Protein AF-R7VMC0-F1 (afdb_monomer)

InterPro domains:
  IPR046460 Protein UNC80, C-terminal [PF20262] (2-158)

Organism: Capitella teleta (NCBI:txid283909)

Nearest PDB structures (foldseek):
  7sx3-assembly1_E  TM=8.496E-01  e=3.488E-10  Homo sapiens
  7w7g-assembly1_B  TM=8.561E-01  e=4.909E-10  Mus musculus
  7sx4-assembly1_E  TM=8.494E-01  e=5.684E-10  Homo sapiens
  7wji-assembly1_A  TM=7.176E-01  e=1.804E-07  Homo sapiens
  3woy-assembly1_A  TM=3.762E-01  e=6.104E-01  Homo sapiens

Radius of gyration: 19.04 Å; Cα contacts (8 Å, |Δi|>4): 129; chains: 1; bounding box: 71×34×46 Å

Foldseek 3Di:
DDDPPPPPPPPDDDVVLLVCLLVLLVLLPFQDADPVRDTSNNVSLVSLQVCQQPPLCSSCVVLLVCCPPPVCVVVSLVSLVSNLVSPPAGDQSNLVVLLVSLVVLLLVCLVPPDDCSLVSNLSSLLSNVSSQVNHPPDDPVNVVVVCVVSVCVVSVVSNVVSVPPCPDPPPDD

Mean predicted aligned error: 9.57 Å

Solvent-accessible surface area (backbone atoms only — not comparable to full-atom values): 10214 Å² total; per-residue (Å²): 135,85,81,78,79,78,78,74,78,75,89,71,82,59,65,68,55,45,74,37,37,66,62,43,58,63,33,53,77,36,74,60,56,52,98,85,69,52,32,48,16,60,53,31,49,52,54,49,50,52,37,35,66,76,42,31,70,61,49,42,34,71,49,78,72,37,52,82,40,75,94,43,21,63,61,45,51,50,51,49,48,54,50,54,69,72,41,91,66,57,49,55,68,33,21,47,52,53,45,55,50,43,54,50,54,40,52,48,38,68,77,51,78,50,86,73,34,68,58,53,38,48,57,42,50,61,50,43,60,71,36,46,83,38,28,86,94,57,5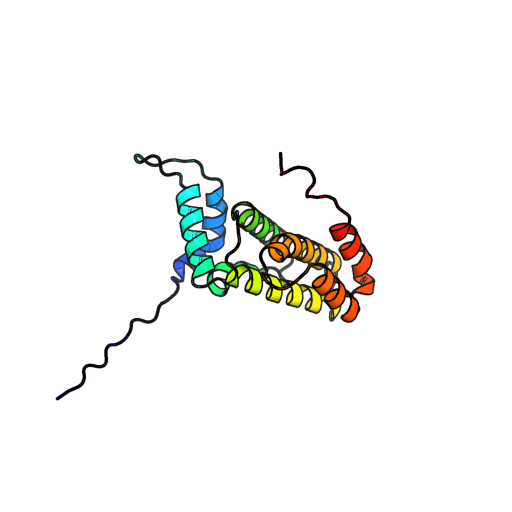2,72,67,56,52,56,49,52,48,59,74,70,65,36,70,90,48,39,63,55,57,49,48,66,72,64,55,74,90,76,82,84,81,89,128

Structure (mmCIF, N/CA/C/O backbone):
data_AF-R7VMC0-F1
#
_entry.id   AF-R7VMC0-F1
#
loop_
_atom_site.group_PDB
_atom_site.id
_atom_site.type_symbol
_atom_site.label_atom_id
_atom_site.label_alt_id
_atom_site.label_comp_id
_atom_site.label_asym_id
_atom_site.label_entity_id
_atom_site.label_seq_id
_atom_site.pdbx_PDB_ins_code
_atom_site.Cartn_x
_atom_site.Cartn_y
_atom_site.Cartn_z
_atom_site.occupancy
_atom_site.B_iso_or_equiv
_atom_site.auth_seq_id
_atom_site.auth_comp_id
_atom_site.auth_asym_id
_atom_site.auth_atom_id
_atom_site.pdbx_PDB_model_num
ATOM 1 N N . MET A 1 1 ? -48.652 -12.087 -14.249 1.00 36.88 1 MET A N 1
ATOM 2 C CA . MET A 1 1 ? -47.727 -12.114 -13.096 1.00 36.88 1 MET A CA 1
ATOM 3 C C . MET A 1 1 ? -46.522 -11.275 -13.486 1.00 36.88 1 MET A C 1
ATOM 5 O O . MET A 1 1 ? -45.810 -11.674 -14.394 1.00 36.88 1 MET A O 1
ATOM 9 N N . HIS A 1 2 ? -46.380 -10.073 -12.925 1.00 42.41 2 HIS A N 1
ATOM 10 C CA . HIS A 1 2 ? -45.264 -9.177 -13.241 1.00 42.41 2 HIS A CA 1
ATOM 11 C C . HIS A 1 2 ? -44.113 -9.484 -12.283 1.00 42.41 2 HIS A C 1
ATOM 13 O O . HIS A 1 2 ? -44.225 -9.248 -11.082 1.00 42.41 2 HIS A O 1
ATOM 19 N N . SER A 1 3 ? -43.039 -10.068 -12.811 1.00 45.66 3 SER A N 1
ATOM 20 C CA . SER A 1 3 ? -41.808 -10.323 -12.070 1.00 45.66 3 SER A CA 1
ATOM 21 C C . SER A 1 3 ? -41.168 -8.987 -11.697 1.00 45.66 3 SER A C 1
ATOM 23 O O . SER A 1 3 ? -40.679 -8.264 -12.562 1.00 45.66 3 SER A O 1
ATOM 25 N N . HIS A 1 4 ? -41.189 -8.647 -10.410 1.00 49.72 4 HIS A N 1
ATOM 26 C CA . HIS A 1 4 ? -40.391 -7.552 -9.876 1.00 49.72 4 HIS A CA 1
ATOM 27 C C . HIS A 1 4 ? -38.912 -7.904 -10.069 1.00 49.72 4 HIS A C 1
ATOM 29 O O . HIS A 1 4 ? -38.389 -8.799 -9.409 1.00 49.72 4 HIS A O 1
ATOM 35 N N . HIS A 1 5 ? -38.240 -7.214 -10.992 1.00 52.16 5 HIS A N 1
ATOM 36 C CA . HIS A 1 5 ? -36.784 -7.196 -11.044 1.00 52.16 5 HIS A CA 1
ATOM 37 C C . HIS A 1 5 ? -36.288 -6.602 -9.720 1.00 52.16 5 HIS A C 1
ATOM 39 O O . HIS A 1 5 ? -36.378 -5.394 -9.505 1.00 52.16 5 HIS A O 1
ATOM 45 N N . MET A 1 6 ? -35.794 -7.450 -8.815 1.00 45.00 6 MET A N 1
ATOM 46 C CA . MET A 1 6 ? -34.992 -6.993 -7.685 1.00 45.00 6 MET A CA 1
ATOM 47 C C . MET A 1 6 ? -33.747 -6.313 -8.259 1.00 45.00 6 MET A C 1
ATOM 49 O O . MET A 1 6 ? -32.841 -6.981 -8.755 1.00 45.00 6 MET A O 1
ATOM 53 N N . GLN A 1 7 ? -33.716 -4.980 -8.237 1.00 52.56 7 GLN A N 1
ATOM 54 C CA . GLN A 1 7 ? -32.476 -4.236 -8.414 1.00 52.56 7 GLN A CA 1
ATOM 55 C C . GLN A 1 7 ? -31.598 -4.546 -7.204 1.00 52.56 7 GLN A C 1
ATOM 57 O O . GLN A 1 7 ? -31.818 -4.037 -6.108 1.00 52.56 7 GLN A O 1
ATOM 62 N N . VAL A 1 8 ? -30.628 -5.434 -7.398 1.00 55.31 8 VAL A N 1
ATOM 63 C CA . VAL A 1 8 ? -29.528 -5.606 -6.454 1.00 55.31 8 VAL A CA 1
ATOM 64 C C . VAL A 1 8 ? -28.756 -4.289 -6.468 1.00 55.31 8 VAL A C 1
ATOM 66 O O . VAL A 1 8 ? -28.230 -3.897 -7.510 1.00 55.31 8 VAL A O 1
ATOM 69 N N . ALA A 1 9 ? -28.756 -3.568 -5.347 1.00 58.25 9 ALA A N 1
ATOM 70 C CA . ALA A 1 9 ? -27.976 -2.346 -5.202 1.00 58.25 9 ALA A CA 1
ATOM 71 C C . ALA A 1 9 ? -26.501 -2.672 -5.486 1.00 58.25 9 ALA A C 1
ATOM 73 O O . ALA A 1 9 ? -25.921 -3.540 -4.830 1.00 58.25 9 ALA A O 1
ATOM 74 N N . GLN A 1 10 ? -25.909 -2.023 -6.493 1.00 59.56 10 GLN A N 1
ATOM 75 C CA . GLN A 1 10 ? -24.481 -2.173 -6.759 1.00 59.56 10 GLN A CA 1
ATOM 76 C C . GLN A 1 10 ? -23.708 -1.687 -5.531 1.00 59.56 10 GLN A C 1
ATOM 78 O O . GLN A 1 10 ? -23.971 -0.592 -5.034 1.00 59.56 10 GLN A O 1
ATOM 83 N N . HIS A 1 11 ? -22.774 -2.502 -5.034 1.00 62.41 11 HIS A N 1
ATOM 84 C CA . HIS A 1 11 ? -21.814 -2.053 -4.031 1.00 62.41 11 HIS A CA 1
ATOM 85 C C . HIS A 1 11 ? -20.986 -0.930 -4.657 1.00 62.41 11 HIS A C 1
ATOM 87 O O . HIS A 1 11 ? -20.219 -1.157 -5.590 1.00 62.41 11 HIS A O 1
ATOM 93 N N . PHE A 1 12 ? -21.215 0.299 -4.203 1.00 69.44 12 PHE A N 1
ATOM 94 C CA . PHE A 1 12 ? -20.463 1.464 -4.639 1.00 69.44 12 PHE A CA 1
ATOM 95 C C . PHE A 1 12 ? -19.456 1.806 -3.553 1.00 69.44 12 PHE A C 1
ATOM 97 O O . PHE A 1 12 ? -19.844 2.108 -2.424 1.00 69.44 12 PHE A O 1
ATOM 104 N N . PHE A 1 13 ? -18.170 1.781 -3.896 1.00 77.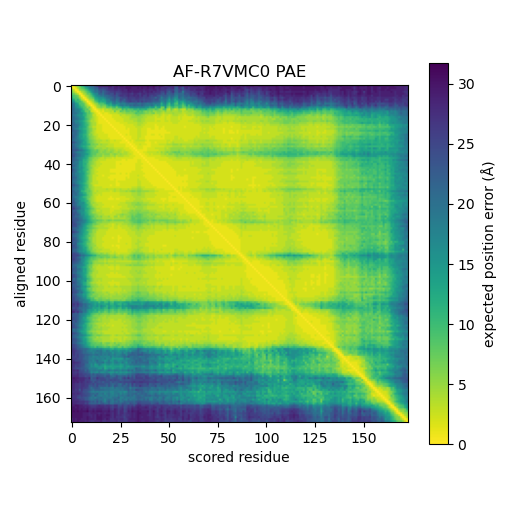94 13 PHE A N 1
ATOM 105 C CA . PHE A 1 13 ? -17.144 2.246 -2.977 1.00 77.94 13 PHE A CA 1
ATOM 106 C C . PHE A 1 13 ? -17.301 3.760 -2.759 1.00 77.94 13 PHE A C 1
ATOM 108 O O . PHE A 1 13 ? -17.297 4.516 -3.739 1.00 77.94 13 PHE A O 1
ATOM 115 N N . PRO A 1 14 ? -17.433 4.246 -1.514 1.00 84.81 14 PRO A N 1
ATOM 116 C CA . PRO A 1 14 ? -17.673 5.661 -1.268 1.00 84.81 14 PRO A CA 1
ATOM 117 C C . PRO A 1 14 ? -16.501 6.525 -1.752 1.00 84.81 14 PRO A C 1
ATOM 119 O O . PRO A 1 14 ? -15.379 6.430 -1.255 1.00 84.81 14 PRO A O 1
ATOM 122 N N . SER A 1 15 ? -16.761 7.434 -2.695 1.00 85.69 15 SER A N 1
ATOM 123 C CA . SER A 1 15 ? -15.738 8.344 -3.235 1.00 85.69 15 SER A CA 1
ATOM 124 C C . SER A 1 15 ? -15.127 9.259 -2.167 1.00 85.69 15 SER A C 1
ATOM 126 O O . SER A 1 15 ? -13.960 9.638 -2.274 1.00 85.69 15 SER A O 1
ATOM 128 N N . SER A 1 16 ? -15.884 9.569 -1.111 1.00 88.31 16 SER A N 1
ATOM 129 C CA . SER A 1 16 ? -15.402 10.291 0.068 1.00 88.31 16 SER A CA 1
ATOM 130 C C . SER A 1 16 ? -14.282 9.542 0.790 1.00 88.31 16 SER A C 1
ATOM 132 O O . SER A 1 16 ? -13.310 10.168 1.202 1.00 88.31 16 SER A O 1
ATOM 134 N N . ILE A 1 17 ? -14.368 8.212 0.885 1.00 89.19 17 ILE A N 1
ATOM 135 C CA . ILE A 1 17 ? -13.328 7.383 1.505 1.00 89.19 17 ILE A CA 1
ATOM 136 C C . ILE A 1 17 ? -12.077 7.356 0.623 1.00 89.19 17 ILE A C 1
ATOM 138 O O . ILE A 1 17 ? -10.976 7.523 1.140 1.00 89.19 17 ILE A O 1
ATOM 142 N N . CYS A 1 18 ? -12.219 7.252 -0.706 1.00 87.38 18 CYS A N 1
ATOM 143 C CA . CYS A 1 18 ? -11.075 7.378 -1.622 1.00 87.38 18 CYS A CA 1
ATOM 144 C C . CYS A 1 18 ? -10.342 8.716 -1.437 1.00 87.38 18 CYS A C 1
ATOM 146 O O . CYS A 1 18 ? -9.113 8.753 -1.390 1.00 87.38 18 CYS A O 1
ATOM 148 N N . ALA A 1 19 ? -11.090 9.819 -1.336 1.00 88.88 19 ALA A N 1
ATOM 149 C CA . ALA A 1 19 ? -10.513 11.147 -1.134 1.00 88.88 19 ALA A CA 1
ATOM 150 C C . ALA A 1 19 ? -9.841 11.289 0.242 1.00 88.88 19 ALA A C 1
ATOM 152 O O . ALA A 1 19 ? -8.843 11.996 0.370 1.00 88.88 19 ALA A O 1
ATOM 153 N N . ALA A 1 20 ? -10.362 10.591 1.253 1.00 93.56 20 ALA A N 1
ATOM 154 C CA . ALA A 1 20 ? -9.847 10.595 2.615 1.00 93.56 20 ALA A CA 1
ATOM 155 C C . ALA A 1 20 ? -8.764 9.532 2.880 1.00 93.56 20 ALA A C 1
ATOM 157 O O . ALA A 1 20 ? -8.282 9.456 4.004 1.00 93.56 20 ALA A O 1
ATOM 158 N N . ALA A 1 21 ? -8.336 8.746 1.885 1.00 93.12 21 ALA A N 1
ATOM 159 C CA . ALA A 1 21 ? -7.414 7.626 2.097 1.00 93.12 21 ALA A CA 1
ATOM 160 C C . ALA A 1 21 ? -6.106 8.035 2.806 1.00 93.12 21 ALA A C 1
ATOM 162 O O . ALA A 1 21 ? -5.738 7.418 3.801 1.00 93.12 21 ALA A O 1
ATOM 163 N N . LEU A 1 22 ? -5.429 9.100 2.348 1.00 94.38 22 LEU A N 1
ATOM 164 C CA . LEU A 1 22 ? -4.207 9.587 3.010 1.00 94.38 22 LEU A CA 1
ATOM 165 C C . LEU A 1 22 ? -4.494 10.159 4.412 1.00 94.38 22 LEU A C 1
ATOM 167 O O . LEU A 1 22 ? -3.824 9.733 5.352 1.00 94.38 22 LEU A O 1
ATOM 171 N N . PRO A 1 23 ? -5.499 11.044 4.609 1.00 95.38 23 PRO A N 1
ATOM 172 C CA . PRO A 1 23 ? -5.910 11.469 5.948 1.00 95.38 23 PRO A CA 1
ATOM 173 C C . PRO A 1 23 ? -6.185 10.317 6.921 1.00 95.38 23 PRO A C 1
ATOM 175 O O . PRO A 1 23 ? -5.704 10.357 8.046 1.00 95.38 23 PRO A O 1
ATOM 178 N N . ILE A 1 24 ? -6.900 9.271 6.497 1.00 96.00 24 ILE A N 1
ATOM 179 C CA . ILE A 1 24 ? -7.214 8.118 7.357 1.00 96.00 24 ILE A CA 1
ATOM 180 C C . ILE A 1 24 ? -5.930 7.382 7.769 1.00 96.00 24 ILE A C 1
ATOM 182 O O . ILE A 1 24 ? -5.805 6.967 8.915 1.00 96.00 24 ILE A O 1
ATOM 186 N N . ILE A 1 25 ? -4.938 7.274 6.880 1.00 95.94 25 ILE A N 1
ATOM 187 C CA . ILE A 1 25 ? -3.633 6.678 7.214 1.00 95.94 25 ILE A CA 1
ATOM 188 C C . ILE A 1 25 ? -2.870 7.529 8.238 1.00 95.94 25 ILE A C 1
ATOM 190 O O . ILE A 1 25 ? -2.170 6.983 9.091 1.00 95.94 25 ILE A O 1
ATOM 194 N N . HIS A 1 26 ? -3.008 8.858 8.210 1.00 95.31 26 HIS A N 1
ATOM 195 C CA . HIS A 1 26 ? -2.411 9.708 9.245 1.00 95.31 26 HIS A CA 1
ATOM 196 C C . HIS A 1 26 ? -3.000 9.443 10.634 1.00 95.31 26 HIS A C 1
ATOM 198 O O . HIS A 1 26 ? -2.248 9.479 11.607 1.00 95.31 26 HIS A O 1
ATOM 204 N N . LEU A 1 27 ? -4.290 9.103 10.708 1.00 96.75 27 LEU A N 1
ATOM 205 C CA . LEU A 1 27 ? -4.999 8.812 11.957 1.00 96.75 27 LEU A CA 1
ATOM 206 C C . LEU A 1 27 ? -4.578 7.495 12.630 1.00 96.75 27 LEU A C 1
ATOM 208 O O . LEU A 1 27 ? -4.935 7.272 13.780 1.00 96.75 27 LEU A O 1
ATOM 212 N N . LEU A 1 28 ? -3.795 6.635 11.967 1.00 95.88 28 LEU A N 1
ATOM 213 C CA . LEU A 1 28 ? -3.308 5.374 12.551 1.00 95.88 28 LEU A CA 1
ATOM 214 C C . LEU A 1 28 ? -2.436 5.558 13.805 1.00 95.88 28 LEU A C 1
ATOM 216 O O . LEU A 1 28 ? -2.298 4.628 14.588 1.00 95.88 28 LEU A O 1
ATOM 220 N N . GLU A 1 29 ? -1.870 6.747 14.011 1.00 93.25 29 GLU A N 1
ATOM 221 C CA . GLU A 1 29 ? -1.063 7.082 15.197 1.00 93.25 29 GLU A CA 1
ATOM 222 C C . GLU A 1 29 ? -1.830 7.948 16.207 1.00 93.25 29 GLU A C 1
ATOM 224 O O . GLU A 1 29 ? -1.265 8.377 17.213 1.00 93.25 29 GLU A O 1
ATOM 229 N N . ASP A 1 30 ? -3.110 8.225 15.948 1.00 95.31 30 ASP A N 1
ATOM 230 C CA . ASP A 1 30 ? -3.942 9.021 16.838 1.00 95.31 30 ASP A CA 1
ATOM 231 C C . ASP A 1 30 ? -4.460 8.153 17.998 1.00 95.31 30 ASP A C 1
ATOM 233 O O . ASP A 1 30 ? -5.226 7.195 17.823 1.00 95.31 30 ASP A O 1
ATOM 237 N N . LEU A 1 31 ? -3.981 8.476 19.199 1.00 95.19 31 LEU A N 1
ATOM 238 C CA . LEU A 1 31 ? -4.294 7.769 20.439 1.00 95.19 31 LEU A CA 1
ATOM 239 C C . LEU A 1 31 ? -5.410 8.451 21.240 1.00 95.19 31 LEU A C 1
ATOM 241 O O . LEU A 1 31 ? -5.682 8.021 22.363 1.00 95.19 31 LEU A O 1
ATOM 245 N N . GLU A 1 32 ? -6.044 9.505 20.714 1.00 97.31 32 GLU A N 1
ATOM 246 C CA . GLU A 1 32 ? -7.213 10.084 21.371 1.00 97.31 32 GLU A CA 1
ATOM 247 C C . GLU A 1 32 ? -8.334 9.047 21.459 1.00 97.31 32 GLU A C 1
ATOM 249 O O . GLU A 1 32 ? -8.627 8.324 20.504 1.00 97.31 32 GLU A O 1
ATOM 254 N N . VAL A 1 33 ? -8.958 8.970 22.634 1.00 97.25 33 VAL A N 1
ATOM 255 C CA . VAL A 1 33 ? -10.012 8.003 22.944 1.00 97.25 33 VAL A CA 1
ATOM 256 C C . VAL A 1 33 ? -11.340 8.709 23.171 1.00 97.25 33 VAL A C 1
ATOM 258 O O . VAL A 1 33 ? -11.403 9.779 23.780 1.00 97.25 33 VAL A O 1
ATOM 261 N N . ASN A 1 34 ? -12.423 8.094 22.701 1.00 94.81 34 ASN A N 1
ATOM 262 C CA . ASN A 1 34 ? -13.773 8.555 23.006 1.00 94.81 34 ASN A CA 1
ATOM 263 C C . ASN A 1 34 ? -14.219 8.121 24.425 1.00 94.81 34 ASN A C 1
ATOM 265 O O . ASN A 1 34 ? -13.484 7.463 25.161 1.00 94.81 34 ASN A O 1
ATOM 269 N N . LEU A 1 35 ? -15.453 8.472 24.811 1.00 96.38 35 LEU A N 1
ATOM 270 C CA . LEU A 1 35 ? -16.034 8.114 26.118 1.00 96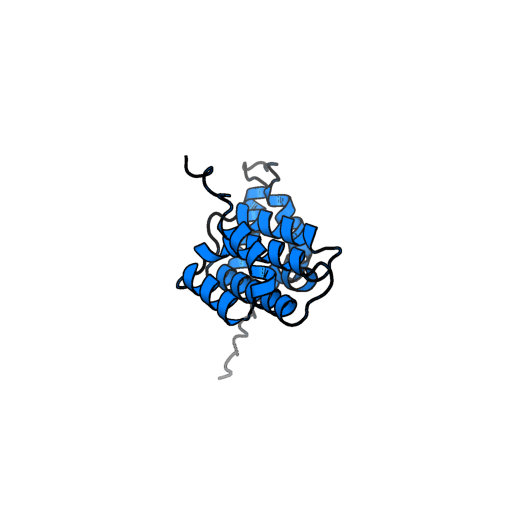.38 35 LEU A CA 1
ATOM 271 C C . LEU A 1 35 ? -16.148 6.598 26.351 1.00 96.38 35 LEU A C 1
ATOM 273 O O . LEU A 1 35 ? -16.174 6.162 27.499 1.00 96.38 35 LEU A O 1
ATOM 277 N N . ASP A 1 36 ? -16.194 5.813 25.275 1.00 95.50 36 ASP A N 1
ATOM 278 C CA . ASP A 1 36 ? -16.265 4.351 25.311 1.00 95.50 36 ASP A CA 1
ATOM 279 C C . ASP A 1 36 ? -14.869 3.696 25.347 1.00 95.50 36 ASP A C 1
ATOM 281 O O . ASP A 1 36 ? -14.762 2.471 25.369 1.00 95.50 36 ASP A O 1
ATOM 285 N N . GLY A 1 37 ? -13.793 4.494 25.354 1.00 94.81 37 GLY A N 1
ATOM 286 C CA . GLY A 1 37 ? -12.409 4.016 25.362 1.00 94.81 37 GLY A CA 1
ATOM 287 C C . GLY A 1 37 ? -11.885 3.557 23.998 1.00 94.81 37 GLY A C 1
ATOM 288 O O . GLY A 1 37 ? -10.841 2.913 23.944 1.00 94.81 37 GLY A O 1
ATOM 289 N N . VAL A 1 38 ? -12.582 3.874 22.905 1.00 96.25 38 VAL A N 1
ATOM 290 C CA . VAL A 1 38 ? -12.164 3.531 21.538 1.00 96.25 38 VAL A CA 1
ATOM 291 C C . VAL A 1 38 ? -11.226 4.609 21.010 1.00 96.25 38 VAL A C 1
ATOM 293 O O . VAL A 1 38 ? -11.603 5.784 20.965 1.00 96.25 38 VAL A O 1
ATOM 296 N N . ALA A 1 39 ? -10.024 4.205 20.594 1.00 97.19 39 ALA A N 1
ATOM 297 C CA . ALA A 1 39 ? -9.033 5.106 20.016 1.00 97.19 39 ALA A CA 1
ATOM 298 C C . ALA A 1 39 ? -9.353 5.458 18.554 1.00 97.19 39 ALA A C 1
ATOM 300 O O . ALA A 1 39 ? -9.878 4.629 17.801 1.00 97.19 39 ALA A O 1
ATOM 301 N N . VAL A 1 40 ? -8.980 6.664 18.121 1.00 97.38 40 VAL A N 1
ATOM 302 C CA . VAL A 1 40 ? -9.100 7.091 16.715 1.00 97.38 40 VAL A CA 1
ATOM 303 C C . VAL A 1 40 ? -8.330 6.146 15.781 1.00 97.38 40 VAL A C 1
ATOM 305 O O . VAL A 1 40 ? -8.869 5.732 14.750 1.00 97.38 40 VAL A O 1
ATOM 308 N N . SER A 1 41 ? -7.124 5.731 16.174 1.00 96.62 41 SER A N 1
ATOM 309 C CA . SER A 1 41 ? -6.306 4.740 15.458 1.00 96.62 41 SER A CA 1
ATOM 310 C C . SER A 1 41 ? -7.018 3.402 15.245 1.00 96.62 41 SER A C 1
ATOM 312 O O . SER A 1 41 ? -6.972 2.864 14.141 1.00 96.62 41 SER A O 1
ATOM 314 N N . GLU A 1 42 ? -7.758 2.903 16.239 1.00 95.75 42 GLU A N 1
ATOM 315 C CA . GLU A 1 42 ? -8.515 1.647 16.131 1.00 95.75 42 GLU A CA 1
ATOM 316 C C . GLU A 1 42 ? -9.643 1.752 15.091 1.00 95.75 42 GLU A C 1
ATOM 318 O O . GLU A 1 42 ? -9.898 0.820 14.321 1.00 95.75 42 GLU A O 1
ATOM 323 N N . VAL A 1 43 ? -10.327 2.898 15.038 1.00 96.69 43 VAL A N 1
ATOM 324 C CA . VAL A 1 43 ? -11.364 3.149 14.026 1.00 96.69 43 VAL A CA 1
ATOM 325 C C . VAL A 1 43 ? -10.737 3.282 12.639 1.00 96.69 43 VAL A C 1
ATOM 327 O O . VAL A 1 43 ? -11.252 2.700 11.681 1.00 96.69 43 VAL A O 1
ATOM 330 N N . ALA A 1 44 ? -9.621 4.005 12.524 1.00 97.12 44 ALA A N 1
ATOM 331 C CA . ALA A 1 44 ? -8.894 4.165 11.270 1.00 97.12 44 ALA A CA 1
ATOM 332 C C . ALA A 1 44 ? -8.413 2.815 10.719 1.00 97.12 44 ALA A C 1
ATOM 334 O O . ALA A 1 44 ? -8.647 2.522 9.545 1.00 97.12 44 ALA A O 1
ATOM 335 N N . GLU A 1 45 ? -7.826 1.966 11.567 1.00 95.69 45 GLU A N 1
ATOM 336 C CA . GLU A 1 45 ? -7.373 0.622 11.199 1.00 95.69 45 GLU A CA 1
ATOM 337 C C . GLU A 1 45 ? -8.536 -0.236 10.681 1.00 95.69 45 GLU A C 1
ATOM 339 O O . GLU A 1 45 ? -8.428 -0.829 9.607 1.00 95.69 45 GLU A O 1
ATOM 344 N N . LYS A 1 46 ? -9.688 -0.235 11.368 1.00 94.94 46 LYS A N 1
ATOM 345 C CA . LYS A 1 46 ? -10.890 -0.966 10.921 1.00 94.94 46 LYS A CA 1
ATOM 346 C C . LYS A 1 46 ? -11.411 -0.471 9.572 1.00 94.94 46 LYS A C 1
ATOM 348 O O . LYS A 1 46 ? -11.763 -1.282 8.715 1.00 94.94 46 LYS A O 1
ATOM 353 N N . VAL A 1 47 ? -11.470 0.847 9.369 1.00 95.38 47 VAL A N 1
ATOM 354 C CA . VAL A 1 47 ? -11.913 1.438 8.095 1.00 95.38 47 VAL A CA 1
ATOM 355 C C . VAL A 1 47 ? -10.961 1.045 6.969 1.00 95.38 47 VAL A C 1
ATOM 357 O O . VAL A 1 47 ? -11.417 0.576 5.924 1.00 95.38 47 VAL A O 1
ATOM 360 N N . ILE A 1 48 ? -9.654 1.186 7.192 1.00 96.00 48 ILE A N 1
ATOM 361 C CA . ILE A 1 48 ? -8.609 0.787 6.245 1.00 96.00 48 ILE A CA 1
ATOM 362 C C . ILE A 1 48 ? -8.743 -0.694 5.900 1.00 96.00 48 ILE A C 1
ATOM 364 O O . ILE A 1 48 ? -8.797 -1.039 4.721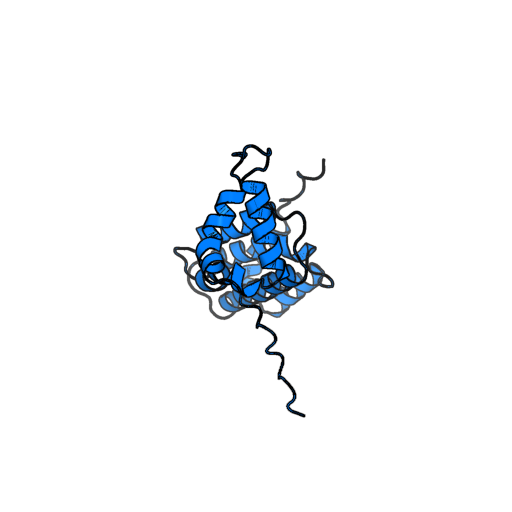 1.00 96.00 48 ILE A O 1
ATOM 368 N N . TRP A 1 49 ? -8.833 -1.560 6.910 1.00 95.06 49 TRP A N 1
ATOM 369 C CA . TRP A 1 49 ? -8.939 -3.003 6.727 1.00 95.06 49 TRP A CA 1
ATOM 370 C C . TRP A 1 49 ? -10.116 -3.372 5.826 1.00 95.06 49 TRP A C 1
ATOM 372 O O . TRP A 1 49 ? -9.929 -4.059 4.821 1.00 95.06 49 TRP A O 1
ATOM 382 N N . ASN A 1 50 ? -11.309 -2.859 6.133 1.00 94.12 50 ASN A N 1
ATOM 383 C CA . ASN A 1 50 ? -12.507 -3.138 5.344 1.00 94.12 50 ASN A CA 1
ATOM 384 C C . ASN A 1 50 ? -12.345 -2.663 3.894 1.00 94.12 50 ASN A C 1
ATOM 386 O O . ASN A 1 50 ? -12.649 -3.407 2.966 1.00 94.12 50 ASN A O 1
ATOM 390 N N . CYS A 1 51 ? -11.774 -1.474 3.682 1.00 94.44 51 CYS A N 1
ATOM 391 C CA . CYS A 1 51 ? -11.527 -0.960 2.335 1.00 94.44 51 CYS A CA 1
ATOM 392 C C . CYS A 1 51 ? -10.535 -1.823 1.545 1.00 94.44 51 CYS A C 1
ATOM 394 O O . CYS A 1 51 ? -10.713 -2.023 0.345 1.00 94.44 51 CYS A O 1
ATOM 396 N N . LEU A 1 52 ? -9.492 -2.332 2.205 1.00 94.50 52 LEU A N 1
ATOM 397 C CA . LEU A 1 52 ? -8.495 -3.201 1.585 1.00 94.50 52 LEU A CA 1
ATOM 398 C C . LEU A 1 52 ? -9.055 -4.594 1.267 1.00 94.50 52 LEU A C 1
ATOM 400 O O . LEU A 1 52 ? -8.664 -5.185 0.265 1.00 94.50 52 LEU A O 1
ATOM 404 N N . VAL A 1 53 ? -9.960 -5.122 2.092 1.00 92.06 53 VAL A N 1
ATOM 405 C CA . VAL A 1 53 ? -10.622 -6.409 1.829 1.00 92.06 53 VAL A CA 1
ATOM 406 C C . VAL A 1 53 ? -11.639 -6.297 0.694 1.00 92.06 53 VAL A C 1
ATOM 408 O O . VAL A 1 53 ? -11.704 -7.197 -0.141 1.00 92.06 53 VAL A O 1
ATOM 411 N N . GLU A 1 54 ? -12.427 -5.222 0.667 1.00 91.00 54 GLU A N 1
ATOM 412 C CA . GLU A 1 54 ? -13.516 -5.052 -0.299 1.00 91.00 54 GLU A CA 1
ATOM 413 C C . GLU A 1 54 ? -13.016 -4.574 -1.668 1.00 91.00 54 GLU A C 1
ATOM 415 O O . GLU A 1 54 ? -13.302 -5.207 -2.681 1.00 91.00 54 GLU A O 1
ATOM 420 N N . GLU A 1 55 ? -12.268 -3.469 -1.714 1.00 91.75 55 GLU A N 1
ATOM 421 C CA . GLU A 1 55 ? -11.900 -2.777 -2.958 1.00 91.75 55 GLU A CA 1
ATOM 422 C C . GLU A 1 55 ? -10.477 -2.173 -2.869 1.00 91.75 55 GLU A C 1
ATOM 424 O O . GLU A 1 55 ? -10.292 -0.944 -2.854 1.00 91.75 55 GLU A O 1
ATOM 429 N N . PRO A 1 56 ? -9.421 -3.014 -2.844 1.00 92.31 56 PRO A N 1
ATOM 430 C CA . PRO A 1 56 ? -8.049 -2.568 -2.593 1.00 92.31 56 PRO A CA 1
ATOM 431 C C . PRO A 1 56 ? -7.543 -1.573 -3.639 1.00 92.31 56 PRO A C 1
ATOM 433 O O . PRO A 1 56 ? -6.865 -0.603 -3.301 1.00 92.31 56 PRO A O 1
ATOM 436 N N . THR A 1 57 ? -7.887 -1.768 -4.915 1.00 91.81 57 THR A N 1
ATOM 437 C CA . THR A 1 57 ? -7.450 -0.877 -6.000 1.00 91.81 57 THR A CA 1
ATOM 438 C C . THR A 1 57 ? -8.051 0.523 -5.873 1.00 91.81 57 THR A C 1
ATOM 440 O O . THR A 1 57 ? -7.388 1.500 -6.223 1.00 91.81 57 THR A O 1
ATOM 443 N N . LEU A 1 58 ? -9.282 0.649 -5.364 1.00 92.12 58 LEU A N 1
ATOM 444 C CA . LEU A 1 58 ? -9.933 1.948 -5.177 1.00 92.12 58 LEU A CA 1
ATOM 445 C C . LEU A 1 58 ? -9.365 2.691 -3.974 1.00 92.12 58 LEU A C 1
ATOM 447 O O . LEU A 1 58 ? -9.076 3.885 -4.084 1.00 92.12 58 LEU A O 1
ATOM 451 N N . PHE A 1 59 ? -9.144 1.990 -2.863 1.00 94.19 59 PHE A N 1
ATOM 452 C CA . PHE A 1 59 ? -8.529 2.587 -1.681 1.00 94.19 59 PHE A CA 1
ATOM 453 C C . PHE A 1 59 ? -7.084 3.030 -1.952 1.00 94.19 59 PHE A C 1
ATOM 455 O O . PHE A 1 59 ? -6.684 4.142 -1.609 1.00 94.19 59 PHE A O 1
ATOM 462 N N . LEU A 1 60 ? -6.309 2.193 -2.648 1.00 93.75 60 LEU A N 1
ATOM 463 C CA . LEU A 1 60 ? -4.905 2.466 -2.955 1.00 93.75 60 LEU A CA 1
ATOM 464 C C . LEU A 1 60 ? -4.706 3.382 -4.168 1.00 93.75 60 LEU A C 1
ATOM 466 O O . LEU A 1 60 ? -3.573 3.781 -4.434 1.00 93.75 60 LEU A O 1
ATOM 470 N N . ARG A 1 61 ? -5.769 3.755 -4.894 1.00 92.56 61 ARG A N 1
ATOM 471 C CA . ARG A 1 61 ? -5.699 4.513 -6.156 1.00 92.56 61 ARG A CA 1
ATOM 472 C C . ARG A 1 61 ? -4.762 5.715 -6.083 1.00 92.56 61 ARG A C 1
ATOM 474 O O . ARG A 1 61 ? -3.925 5.886 -6.961 1.00 92.56 61 ARG A O 1
ATOM 481 N N . THR A 1 62 ? -4.861 6.517 -5.023 1.00 90.06 62 THR A N 1
ATOM 482 C CA . THR A 1 62 ? -4.017 7.707 -4.846 1.00 90.06 62 THR A CA 1
ATOM 483 C C . THR A 1 62 ? -2.527 7.363 -4.859 1.00 90.06 62 THR A C 1
ATOM 485 O O . THR A 1 62 ? -1.752 8.083 -5.485 1.00 90.06 62 THR A O 1
ATOM 488 N N . PHE A 1 63 ? -2.128 6.251 -4.234 1.00 92.31 63 PH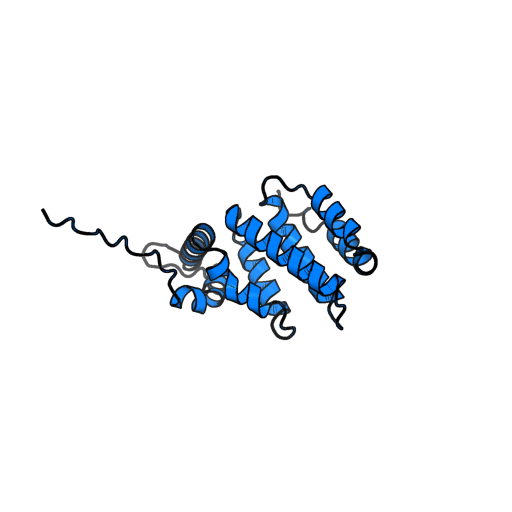E A N 1
ATOM 489 C CA . PHE A 1 63 ? -0.756 5.748 -4.291 1.00 92.31 63 PHE A CA 1
ATOM 490 C C . PHE A 1 63 ? -0.418 5.282 -5.706 1.00 92.31 63 PHE A C 1
ATOM 492 O O . PHE A 1 63 ? 0.537 5.769 -6.306 1.00 92.31 63 PHE A O 1
ATOM 499 N N . LEU A 1 64 ? -1.235 4.388 -6.267 1.00 89.69 64 LEU A N 1
ATOM 500 C CA . LEU A 1 64 ? -0.977 3.749 -7.562 1.00 89.69 64 LEU A CA 1
ATOM 501 C C . LEU A 1 64 ? -0.961 4.745 -8.737 1.00 89.69 64 LEU A C 1
ATOM 503 O O . LEU A 1 64 ? -0.319 4.507 -9.752 1.00 89.69 64 LEU A O 1
ATOM 507 N N . GLU A 1 65 ? -1.645 5.878 -8.643 1.00 90.38 65 GLU A N 1
ATOM 508 C CA . GLU A 1 65 ? -1.637 6.882 -9.713 1.00 90.38 65 GLU A CA 1
ATOM 509 C C . GLU A 1 65 ? -0.496 7.892 -9.570 1.00 90.38 65 GLU A C 1
ATOM 511 O O . GLU A 1 65 ? -0.005 8.418 -10.571 1.00 90.38 65 GLU A O 1
ATOM 516 N N . LYS A 1 66 ? -0.080 8.196 -8.334 1.00 89.62 66 LYS A N 1
ATOM 517 C CA . LYS A 1 66 ? 0.810 9.333 -8.053 1.00 89.62 66 LYS A CA 1
ATOM 518 C C . LYS A 1 66 ? 2.219 8.940 -7.616 1.00 89.62 66 LYS A C 1
ATOM 520 O O . LYS A 1 66 ? 3.085 9.802 -7.616 1.00 89.62 66 LYS A O 1
ATOM 525 N N . ILE A 1 67 ? 2.498 7.671 -7.321 1.00 88.12 67 ILE A N 1
ATOM 526 C CA . ILE A 1 67 ? 3.839 7.188 -6.928 1.00 88.12 67 ILE A CA 1
ATOM 527 C C . ILE A 1 67 ? 4.914 7.371 -8.018 1.00 88.12 67 ILE A C 1
ATOM 529 O O . ILE A 1 67 ? 6.108 7.325 -7.730 1.00 88.12 67 ILE A O 1
ATOM 533 N N . THR A 1 68 ? 4.513 7.602 -9.271 1.00 86.06 68 THR A N 1
ATOM 534 C CA . THR A 1 68 ? 5.402 7.964 -10.391 1.00 86.06 68 THR A CA 1
ATOM 535 C C . THR A 1 68 ? 5.714 9.468 -10.455 1.00 86.06 68 THR A C 1
ATOM 537 O O . THR A 1 68 ? 6.642 9.867 -11.160 1.00 86.06 68 THR A O 1
ATOM 540 N N . GLN A 1 69 ? 4.970 10.310 -9.724 1.00 89.00 69 GLN A N 1
ATOM 541 C CA . GLN A 1 69 ? 5.188 11.757 -9.624 1.00 89.00 69 GLN A CA 1
ATOM 542 C C . GLN A 1 69 ? 6.308 12.011 -8.613 1.00 89.00 69 GLN A C 1
ATOM 544 O O . GLN A 1 69 ? 6.120 11.810 -7.416 1.00 89.00 69 GLN A O 1
ATOM 549 N N . ARG A 1 70 ? 7.492 12.419 -9.086 1.00 83.06 70 ARG A N 1
ATOM 550 C CA . ARG A 1 70 ? 8.694 12.542 -8.239 1.00 83.06 70 ARG A CA 1
ATOM 551 C C . ARG A 1 70 ? 8.507 13.430 -7.013 1.00 83.06 70 ARG A C 1
ATOM 553 O O . ARG A 1 70 ? 9.026 13.099 -5.959 1.00 83.06 70 ARG A O 1
ATOM 560 N N . ASP A 1 71 ? 7.756 14.515 -7.150 1.00 88.38 71 ASP A N 1
ATOM 561 C CA . ASP A 1 71 ? 7.441 15.459 -6.075 1.00 88.38 71 ASP A CA 1
ATOM 562 C C . ASP A 1 71 ? 6.620 14.837 -4.935 1.00 88.38 71 ASP A C 1
ATOM 564 O O . ASP A 1 71 ? 6.676 15.329 -3.815 1.00 88.38 71 ASP A O 1
ATOM 568 N N . LYS A 1 72 ? 5.885 13.750 -5.201 1.00 89.50 72 LYS A N 1
ATOM 569 C CA . LYS A 1 72 ? 5.031 13.060 -4.214 1.00 89.50 72 LYS A CA 1
ATOM 570 C C . LYS A 1 72 ? 5.508 11.661 -3.873 1.00 89.50 72 LYS A C 1
ATOM 572 O O . LYS A 1 72 ? 4.999 11.052 -2.939 1.00 89.50 72 LYS A O 1
ATOM 577 N N . GLN A 1 73 ? 6.432 11.119 -4.657 1.00 89.50 73 GLN A N 1
ATOM 578 C CA . GLN A 1 73 ? 6.864 9.734 -4.550 1.00 89.50 73 GLN A CA 1
ATOM 579 C C . GLN A 1 73 ? 7.368 9.409 -3.145 1.00 89.50 73 GLN A C 1
ATOM 581 O O . GLN A 1 73 ? 6.950 8.403 -2.584 1.00 89.50 73 GLN A O 1
ATOM 586 N N . GLU A 1 74 ? 8.225 10.254 -2.576 1.00 89.25 74 GLU A N 1
ATOM 587 C CA . GLU A 1 74 ? 8.799 10.035 -1.247 1.00 89.25 74 GLU A CA 1
ATOM 588 C C . GLU A 1 74 ? 7.720 10.013 -0.153 1.00 89.25 74 GLU A C 1
ATOM 590 O O . GLU A 1 74 ? 7.645 9.058 0.619 1.00 89.25 74 GLU A O 1
ATOM 595 N N . GLU A 1 75 ? 6.818 11.000 -0.156 1.00 91.88 75 GLU A N 1
ATOM 596 C CA . GLU A 1 75 ? 5.686 11.087 0.776 1.00 91.88 75 GLU A CA 1
ATOM 597 C C . GLU A 1 75 ? 4.753 9.871 0.654 1.00 91.88 75 GLU A C 1
ATOM 599 O O . GLU A 1 75 ? 4.382 9.250 1.651 1.00 91.88 75 GLU A O 1
ATOM 604 N N . LEU A 1 76 ? 4.396 9.485 -0.573 1.00 93.69 76 LEU A N 1
ATOM 605 C CA . LEU A 1 76 ? 3.498 8.357 -0.820 1.00 93.69 76 LEU A CA 1
ATOM 606 C C . LEU A 1 76 ? 4.142 7.022 -0.455 1.00 93.69 76 LEU A C 1
ATOM 608 O O . LEU A 1 76 ? 3.465 6.151 0.086 1.00 93.69 76 LEU A O 1
ATOM 612 N N . ILE A 1 77 ? 5.436 6.850 -0.722 1.00 91.31 77 ILE A N 1
ATOM 613 C CA . ILE A 1 77 ? 6.187 5.672 -0.288 1.00 91.31 77 ILE A CA 1
ATOM 614 C C . ILE A 1 77 ? 6.227 5.613 1.241 1.00 91.31 77 ILE A C 1
ATOM 616 O O . ILE A 1 77 ? 5.973 4.550 1.807 1.00 91.31 77 ILE A O 1
ATOM 620 N N . PHE A 1 78 ? 6.498 6.734 1.911 1.00 92.06 78 PHE A N 1
ATOM 621 C CA . PHE A 1 78 ? 6.492 6.818 3.369 1.00 92.06 78 PHE A CA 1
ATOM 622 C C . PHE A 1 78 ? 5.128 6.422 3.953 1.00 92.06 78 PHE A C 1
ATOM 624 O O . PHE A 1 78 ? 5.056 5.532 4.801 1.00 92.06 78 PHE A O 1
ATOM 631 N N . LEU A 1 79 ? 4.038 7.005 3.447 1.00 94.44 79 LEU A N 1
ATOM 632 C CA . LEU A 1 79 ? 2.681 6.683 3.895 1.00 94.44 79 LEU A CA 1
ATOM 633 C C . LEU A 1 79 ? 2.285 5.238 3.585 1.00 94.44 79 LEU A C 1
ATOM 635 O O . LEU A 1 79 ? 1.611 4.604 4.394 1.00 94.44 79 LEU A O 1
ATOM 639 N N . LEU A 1 80 ? 2.730 4.691 2.451 1.00 94.06 80 LEU A N 1
ATOM 640 C CA . LEU A 1 80 ? 2.478 3.297 2.105 1.00 94.06 80 LEU A CA 1
ATOM 641 C C . LEU A 1 80 ? 3.213 2.353 3.061 1.00 94.06 80 LEU A C 1
ATOM 643 O O . LEU A 1 80 ? 2.611 1.398 3.536 1.00 94.06 80 LEU A O 1
ATOM 647 N N . ARG A 1 81 ? 4.473 2.635 3.418 1.00 91.56 81 ARG A N 1
ATOM 648 C CA . ARG A 1 81 ? 5.189 1.870 4.456 1.00 91.56 81 ARG A CA 1
ATOM 649 C C . ARG A 1 81 ? 4.505 1.983 5.811 1.00 91.56 81 ARG A C 1
ATOM 651 O O . ARG A 1 81 ? 4.352 0.971 6.482 1.00 91.56 81 ARG A O 1
ATOM 658 N N . LYS A 1 82 ? 4.073 3.188 6.201 1.00 91.81 82 LYS A N 1
ATOM 659 C CA . LYS A 1 82 ? 3.328 3.405 7.448 1.00 91.81 82 LYS A CA 1
ATOM 660 C C . LYS A 1 82 ? 2.056 2.559 7.474 1.00 91.81 82 LYS A C 1
ATOM 662 O O . LYS A 1 82 ? 1.809 1.881 8.465 1.00 91.81 82 LYS A O 1
ATOM 667 N N . LEU A 1 83 ? 1.288 2.555 6.386 1.00 94.06 83 LEU A N 1
ATOM 668 C CA . LEU A 1 83 ? 0.110 1.704 6.239 1.00 94.06 83 LEU A CA 1
ATOM 669 C C . LEU A 1 83 ? 0.468 0.221 6.418 1.00 94.06 83 LEU A C 1
ATOM 671 O O . LEU A 1 83 ? -0.145 -0.454 7.235 1.00 94.06 83 LEU A O 1
ATOM 675 N N . LEU A 1 84 ? 1.473 -0.276 5.690 1.00 91.88 84 LEU A N 1
ATOM 676 C CA . LEU A 1 84 ? 1.888 -1.682 5.757 1.00 91.88 84 LEU A CA 1
ATOM 677 C C . LEU A 1 84 ? 2.410 -2.084 7.141 1.00 91.88 84 LEU A C 1
ATOM 679 O O . LEU A 1 84 ? 2.173 -3.207 7.562 1.00 91.88 84 LEU A O 1
ATOM 683 N N . TYR A 1 85 ? 3.073 -1.174 7.853 1.00 90.31 85 TYR A N 1
ATOM 684 C CA . TYR A 1 85 ? 3.567 -1.411 9.208 1.00 90.31 85 TYR A CA 1
ATOM 685 C C . TYR A 1 85 ? 2.434 -1.611 10.225 1.00 90.31 85 TYR A C 1
ATOM 687 O O . TYR A 1 85 ? 2.548 -2.453 11.112 1.00 90.31 85 TYR A O 1
ATOM 695 N N . HIS A 1 86 ? 1.336 -0.859 10.093 1.00 90.25 86 HIS A N 1
ATOM 696 C CA . HIS A 1 86 ? 0.177 -0.997 10.983 1.00 90.25 86 HIS A CA 1
ATOM 697 C C . HIS A 1 86 ? -0.655 -2.248 10.672 1.00 90.25 86 HIS A C 1
ATOM 699 O O . HIS A 1 86 ? -1.353 -2.761 11.542 1.00 90.25 86 HIS A O 1
ATOM 705 N N . LEU A 1 87 ? -0.568 -2.778 9.450 1.00 87.56 87 LEU A N 1
ATOM 706 C CA . LEU A 1 87 ? -1.255 -4.006 9.071 1.00 87.56 87 LEU A CA 1
ATOM 707 C C . LEU A 1 87 ? -0.424 -5.219 9.501 1.00 87.56 87 LEU A C 1
ATOM 709 O O . LEU A 1 87 ? 0.546 -5.590 8.845 1.00 87.56 87 LEU A O 1
ATOM 713 N N . ARG A 1 88 ? -0.834 -5.883 10.588 1.00 79.00 88 ARG A N 1
ATOM 714 C CA . ARG A 1 88 ? -0.179 -7.115 11.074 1.00 79.00 88 ARG A CA 1
ATOM 715 C C . ARG A 1 88 ? -0.121 -8.226 10.015 1.00 79.00 88 ARG A C 1
ATOM 717 O O . ARG A 1 88 ? 0.812 -9.025 10.004 1.00 79.00 88 ARG A O 1
ATOM 724 N N . GLU A 1 89 ? -1.125 -8.282 9.150 1.00 84.50 89 GLU A N 1
ATOM 725 C CA . GLU A 1 89 ? -1.226 -9.179 8.000 1.00 84.50 89 GLU A CA 1
ATOM 726 C C . GLU A 1 89 ? -1.898 -8.405 6.863 1.00 84.50 89 GLU A C 1
ATOM 728 O O . GLU A 1 89 ? -2.764 -7.578 7.127 1.00 84.50 89 GLU A O 1
ATOM 733 N N . LEU A 1 90 ? -1.524 -8.631 5.602 1.00 88.12 90 LEU A N 1
ATOM 734 C CA . LEU A 1 90 ? -2.249 -8.030 4.481 1.00 88.12 90 LEU A CA 1
ATOM 735 C C . LEU A 1 90 ? -3.322 -8.986 3.954 1.00 88.12 90 LEU A C 1
ATOM 737 O O . LEU A 1 90 ? -3.025 -10.161 3.725 1.00 88.12 90 LEU A O 1
ATOM 741 N N . PRO A 1 91 ? -4.528 -8.489 3.614 1.00 91.31 91 PRO A N 1
ATOM 742 C CA . PRO A 1 91 ? -5.477 -9.273 2.839 1.00 91.31 91 PRO A CA 1
ATOM 743 C C . PRO A 1 91 ? -4.825 -9.764 1.541 1.00 91.31 91 PRO A C 1
ATOM 745 O O . PRO A 1 91 ? -4.193 -8.984 0.824 1.00 91.31 91 PRO A O 1
ATOM 748 N N . ALA A 1 92 ? -5.006 -11.045 1.204 1.00 88.25 92 ALA A N 1
ATOM 749 C CA . ALA A 1 92 ? -4.342 -11.655 0.049 1.00 88.25 92 ALA A CA 1
ATOM 750 C C . ALA A 1 92 ? -4.588 -10.872 -1.257 1.00 88.25 92 ALA A C 1
ATOM 752 O O . ALA A 1 92 ? -3.666 -10.661 -2.043 1.00 88.25 92 ALA A O 1
ATOM 753 N N . GLN A 1 93 ? -5.815 -10.383 -1.469 1.00 89.50 93 GLN A N 1
ATOM 754 C CA . GLN A 1 93 ? -6.173 -9.583 -2.647 1.00 89.50 93 GLN A CA 1
ATOM 755 C C . GLN A 1 93 ? -5.366 -8.278 -2.722 1.00 89.50 93 GLN A C 1
ATOM 757 O O . GLN A 1 93 ? -4.813 -7.948 -3.772 1.00 89.50 93 GLN A O 1
ATOM 762 N N . THR A 1 94 ? -5.223 -7.579 -1.595 1.00 93.19 94 THR A N 1
ATOM 763 C CA . THR A 1 94 ? -4.385 -6.380 -1.463 1.00 93.19 94 THR A CA 1
ATOM 764 C C . THR A 1 94 ? -2.922 -6.686 -1.730 1.00 93.19 94 THR A C 1
ATOM 766 O O . THR A 1 94 ? -2.275 -5.958 -2.483 1.00 93.19 94 THR A O 1
ATOM 769 N N . ALA A 1 95 ? -2.405 -7.773 -1.153 1.00 91.38 95 ALA A N 1
ATOM 770 C CA . ALA A 1 95 ? -1.018 -8.176 -1.332 1.00 91.38 95 ALA A CA 1
ATOM 771 C C . ALA A 1 95 ? -0.711 -8.455 -2.812 1.00 91.38 95 ALA A C 1
ATOM 773 O O . ALA A 1 95 ? 0.252 -7.913 -3.355 1.00 91.38 95 ALA A O 1
ATOM 774 N N . HIS A 1 96 ? -1.570 -9.210 -3.504 1.00 89.19 96 HIS A N 1
ATOM 775 C CA . HIS A 1 96 ? -1.438 -9.445 -4.945 1.00 89.19 96 HIS A CA 1
ATOM 776 C C . HIS A 1 96 ? -1.570 -8.154 -5.771 1.00 89.19 96 HIS A C 1
ATOM 778 O O . HIS A 1 96 ? -0.800 -7.957 -6.713 1.00 89.19 96 HIS A O 1
ATOM 784 N N . CYS A 1 97 ? -2.505 -7.262 -5.424 1.00 91.62 97 CYS A N 1
ATOM 785 C CA . CYS A 1 97 ? -2.684 -5.970 -6.093 1.00 91.62 97 CYS A CA 1
ATOM 786 C C . CYS A 1 97 ? -1.413 -5.110 -6.002 1.00 91.62 97 CYS A C 1
ATOM 788 O O . CYS A 1 97 ? -0.899 -4.649 -7.025 1.00 91.62 97 CYS A O 1
ATOM 790 N N . LEU A 1 98 ? -0.879 -4.933 -4.790 1.00 92.94 98 LEU A N 1
ATOM 791 C CA . LEU A 1 98 ? 0.349 -4.176 -4.544 1.00 92.94 98 LEU A CA 1
ATOM 792 C C . LEU A 1 98 ? 1.559 -4.829 -5.214 1.00 92.94 98 LEU A C 1
ATOM 794 O O . LEU A 1 98 ? 2.329 -4.138 -5.876 1.00 92.94 98 LEU A O 1
ATOM 798 N N . PHE A 1 99 ? 1.703 -6.150 -5.097 1.00 90.38 99 PHE A N 1
ATOM 799 C CA . PHE A 1 99 ? 2.786 -6.897 -5.733 1.00 90.38 99 PHE A CA 1
ATOM 800 C C . PHE A 1 99 ? 2.802 -6.678 -7.251 1.00 90.38 99 PHE A C 1
ATOM 802 O O . PHE A 1 99 ? 3.820 -6.262 -7.807 1.00 90.38 99 PHE A O 1
ATOM 809 N N . ASN A 1 100 ? 1.665 -6.899 -7.918 1.00 90.19 100 ASN A N 1
ATOM 810 C CA . ASN A 1 100 ? 1.557 -6.762 -9.370 1.00 90.19 100 ASN A CA 1
ATOM 811 C C . ASN A 1 100 ? 1.851 -5.330 -9.824 1.00 90.19 100 ASN A C 1
ATOM 813 O O . ASN A 1 100 ? 2.570 -5.127 -10.806 1.00 90.19 100 ASN A O 1
ATOM 817 N N . TYR A 1 101 ? 1.333 -4.341 -9.094 1.00 92.12 101 TYR A N 1
ATOM 818 C CA . TYR A 1 101 ? 1.581 -2.942 -9.406 1.00 92.12 101 TYR A CA 1
ATOM 819 C C . TYR A 1 101 ? 3.064 -2.575 -9.247 1.00 92.12 101 TYR A C 1
ATOM 821 O O . TYR A 1 101 ? 3.656 -2.007 -10.163 1.00 92.12 101 TYR A O 1
ATOM 829 N N . LEU A 1 102 ? 3.688 -2.929 -8.119 1.00 90.44 102 LEU A N 1
ATOM 830 C CA . LEU A 1 102 ? 5.088 -2.598 -7.830 1.00 90.44 102 LEU A CA 1
ATOM 831 C C . LEU A 1 102 ? 6.050 -3.285 -8.805 1.00 90.44 102 LEU A C 1
ATOM 833 O O . LEU A 1 102 ? 6.999 -2.660 -9.275 1.00 90.44 102 LEU A O 1
ATOM 837 N N . VAL A 1 103 ? 5.790 -4.540 -9.176 1.00 86.56 103 VAL A N 1
ATOM 838 C CA . VAL A 1 103 ? 6.570 -5.233 -10.214 1.00 86.56 103 VAL A CA 1
ATOM 839 C C . VAL A 1 103 ? 6.412 -4.531 -11.567 1.00 86.56 103 VAL A C 1
ATOM 841 O O . VAL A 1 103 ? 7.407 -4.308 -12.258 1.00 86.56 103 VAL A O 1
ATOM 844 N N . GLY A 1 104 ? 5.194 -4.111 -11.926 1.00 88.38 104 GLY A N 1
ATOM 845 C CA . GLY A 1 104 ? 4.931 -3.294 -13.116 1.00 88.38 104 GLY A CA 1
ATOM 846 C C . GLY A 1 104 ? 5.687 -1.963 -13.111 1.00 88.38 104 GLY A C 1
ATOM 847 O O . GLY A 1 104 ? 6.313 -1.599 -14.108 1.00 88.38 104 GLY A O 1
ATOM 848 N N . PHE A 1 105 ? 5.693 -1.277 -11.971 1.00 87.94 105 PHE A N 1
ATOM 849 C CA . PHE A 1 105 ? 6.420 -0.030 -11.754 1.00 87.94 105 PHE A CA 1
ATOM 850 C C . PHE A 1 105 ? 7.937 -0.211 -11.916 1.00 87.94 105 PHE A C 1
ATOM 852 O O . PHE A 1 105 ? 8.586 0.564 -12.618 1.00 87.94 105 PHE A O 1
ATOM 859 N N . ILE A 1 106 ? 8.506 -1.271 -11.336 1.00 85.50 106 ILE A N 1
ATOM 860 C CA . ILE A 1 106 ? 9.931 -1.593 -11.489 1.00 85.50 106 ILE A CA 1
ATOM 861 C C . ILE A 1 106 ? 10.254 -1.872 -12.960 1.00 85.50 106 ILE A C 1
ATOM 863 O O . ILE A 1 106 ? 11.193 -1.303 -13.516 1.00 85.50 106 ILE A O 1
ATOM 867 N N . MET A 1 107 ? 9.439 -2.698 -13.617 1.00 83.44 107 MET A N 1
ATOM 868 C CA . MET A 1 107 ? 9.592 -3.016 -15.035 1.00 83.44 107 MET A CA 1
ATOM 869 C C . MET A 1 107 ? 9.518 -1.777 -15.941 1.00 83.44 107 MET A C 1
ATOM 871 O O . MET A 1 107 ? 10.242 -1.707 -16.936 1.00 83.44 107 MET A O 1
ATOM 875 N N . PHE A 1 108 ? 8.671 -0.798 -15.615 1.00 85.69 108 PHE A N 1
ATOM 876 C CA . PHE A 1 108 ? 8.585 0.468 -16.345 1.00 85.69 108 PHE A CA 1
ATOM 877 C C . PHE A 1 108 ? 9.927 1.218 -16.336 1.00 85.69 108 PHE A C 1
ATOM 879 O O . PHE A 1 108 ? 10.448 1.550 -17.402 1.00 85.69 108 PHE A O 1
ATOM 886 N N . TYR A 1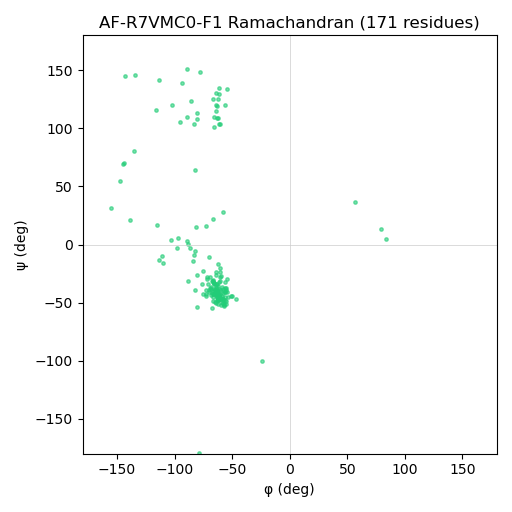 109 ? 10.544 1.394 -15.164 1.00 81.56 109 TYR A N 1
ATOM 887 C CA . TYR A 1 109 ? 11.841 2.077 -15.045 1.00 81.56 109 TYR A CA 1
ATOM 888 C C . TYR A 1 109 ? 13.015 1.285 -15.630 1.00 81.56 109 TYR A C 1
ATOM 890 O O . TYR A 1 109 ? 13.983 1.880 -16.104 1.00 81.56 109 TYR A O 1
ATOM 898 N N . VAL A 1 110 ? 12.932 -0.047 -15.646 1.00 77.19 110 VAL A N 1
ATOM 899 C CA . VAL A 1 110 ? 13.935 -0.905 -16.301 1.00 77.19 110 VAL A CA 1
ATOM 900 C C . VAL A 1 110 ? 13.903 -0.725 -17.821 1.00 77.19 110 VAL A C 1
ATOM 902 O O . VAL A 1 110 ? 14.957 -0.642 -18.454 1.00 77.19 110 VAL A O 1
ATOM 905 N N . ARG A 1 111 ? 12.705 -0.631 -18.413 1.00 81.31 111 ARG A N 1
ATOM 906 C CA . ARG A 1 111 ? 12.520 -0.469 -19.868 1.00 81.31 111 ARG A CA 1
ATOM 907 C C . ARG A 1 111 ? 12.700 0.967 -20.344 1.00 81.31 111 ARG A C 1
ATOM 909 O O . ARG A 1 111 ? 13.044 1.184 -21.503 1.00 81.31 111 ARG A O 1
ATOM 916 N N . SER A 1 112 ? 12.459 1.948 -19.484 1.00 80.25 112 SER A N 1
ATOM 917 C CA . SER A 1 112 ? 12.584 3.370 -19.809 1.00 80.25 112 SER A CA 1
ATOM 918 C C . SER A 1 112 ? 13.322 4.105 -18.689 1.00 80.25 112 SER A C 1
ATOM 920 O O . SER A 1 112 ? 12.690 4.738 -17.841 1.00 80.25 112 SER A O 1
ATOM 922 N N . PRO A 1 113 ? 14.666 4.026 -18.669 1.00 73.62 113 PRO A N 1
ATOM 923 C CA . PRO A 1 113 ? 15.468 4.703 -17.663 1.00 73.62 113 PRO A CA 1
ATOM 924 C C . PRO A 1 113 ? 15.276 6.219 -17.765 1.00 73.62 113 PRO A C 1
ATOM 926 O O . PRO A 1 113 ? 15.483 6.816 -18.819 1.00 73.62 113 PRO A O 1
ATOM 929 N N . ALA A 1 114 ? 14.902 6.841 -16.655 1.00 78.69 114 ALA A N 1
ATOM 930 C CA . ALA A 1 114 ? 14.732 8.283 -16.520 1.00 78.69 114 ALA A CA 1
ATOM 931 C C . ALA A 1 114 ? 15.401 8.723 -15.221 1.00 78.69 114 ALA A C 1
ATOM 933 O O . ALA A 1 114 ? 15.321 7.973 -14.261 1.00 78.69 114 ALA A O 1
ATOM 934 N N . GLU A 1 115 ? 15.985 9.928 -15.173 1.00 79.25 115 GLU A N 1
ATOM 935 C CA . GLU A 1 115 ? 16.951 10.407 -14.159 1.00 79.25 115 GLU A CA 1
ATOM 936 C C . GLU A 1 115 ? 16.909 9.708 -12.777 1.00 79.25 115 GLU A C 1
ATOM 938 O O . GLU A 1 115 ? 17.416 8.616 -12.722 1.00 79.25 115 GLU A O 1
ATOM 943 N N . GLY A 1 116 ? 16.328 10.165 -11.669 1.00 79.25 116 GLY A N 1
ATOM 944 C CA . GLY A 1 116 ? 16.166 9.373 -10.419 1.00 79.25 116 GLY A CA 1
ATOM 945 C C . GLY A 1 116 ? 15.384 8.028 -10.459 1.00 79.25 116 GLY A C 1
ATOM 946 O O . GLY A 1 116 ? 14.778 7.646 -9.464 1.00 79.25 116 GLY A O 1
ATOM 947 N N . GLY A 1 117 ? 15.334 7.297 -11.575 1.00 81.12 117 GLY A N 1
ATOM 948 C CA . GLY A 1 117 ? 14.639 6.010 -11.713 1.00 81.12 117 GLY A CA 1
ATOM 949 C C . GLY A 1 117 ? 15.261 4.877 -10.896 1.00 81.12 117 GLY A C 1
ATOM 950 O O . GLY A 1 117 ? 14.540 4.023 -10.390 1.00 81.12 117 GLY A O 1
ATOM 951 N N . THR A 1 118 ? 16.581 4.898 -10.699 1.00 80.69 118 THR A N 1
ATOM 952 C CA . THR A 1 118 ? 17.269 3.982 -9.774 1.00 80.69 118 THR A CA 1
ATOM 953 C C . THR A 1 118 ? 16.746 4.171 -8.348 1.00 80.69 118 THR A C 1
ATOM 955 O O . THR A 1 118 ? 16.402 3.214 -7.668 1.00 80.69 118 THR A O 1
ATOM 958 N N . GLU A 1 119 ? 16.608 5.409 -7.888 1.00 83.81 119 GLU A N 1
ATOM 959 C CA . GLU A 1 119 ? 16.096 5.674 -6.544 1.00 83.81 119 GLU A CA 1
ATOM 960 C C . GLU A 1 119 ? 14.626 5.267 -6.409 1.00 83.81 119 GLU A C 1
ATOM 962 O O . GLU A 1 119 ? 14.273 4.523 -5.494 1.00 83.81 119 GLU A O 1
ATOM 967 N N . ALA A 1 120 ? 13.798 5.621 -7.397 1.00 85.62 120 ALA A N 1
ATOM 968 C CA . ALA A 1 120 ? 12.400 5.202 -7.470 1.00 85.62 120 ALA A CA 1
ATOM 969 C C . ALA A 1 120 ? 12.237 3.673 -7.380 1.00 85.62 120 ALA A C 1
ATOM 971 O O . ALA A 1 120 ? 11.395 3.168 -6.634 1.00 85.62 120 ALA A O 1
ATOM 972 N N . VAL A 1 121 ? 13.062 2.915 -8.107 1.00 85.44 121 VAL A N 1
ATOM 973 C CA . VAL A 1 121 ? 13.030 1.448 -8.075 1.00 85.44 121 VAL A CA 1
ATOM 974 C C . VAL A 1 121 ? 13.510 0.898 -6.726 1.00 85.44 121 VAL A C 1
ATOM 976 O O . VAL A 1 121 ? 12.917 -0.061 -6.237 1.00 85.44 121 VAL A O 1
ATOM 979 N N . GLY A 1 122 ? 14.508 1.509 -6.080 1.00 83.31 122 GLY A N 1
ATOM 980 C CA . GLY A 1 122 ? 14.918 1.141 -4.717 1.00 83.31 122 GLY A CA 1
ATOM 981 C C . GLY A 1 122 ? 13.803 1.352 -3.683 1.00 83.31 122 GLY A C 1
ATOM 982 O O . GLY A 1 122 ? 13.523 0.474 -2.859 1.00 83.31 122 GLY A O 1
ATOM 983 N N . GLN A 1 123 ? 13.091 2.477 -3.777 1.00 86.69 123 GLN A N 1
ATOM 984 C CA . GLN A 1 123 ? 11.933 2.768 -2.927 1.00 86.69 123 GLN A CA 1
ATOM 985 C C . GLN A 1 123 ? 10.789 1.766 -3.158 1.00 86.69 123 GLN A C 1
ATOM 987 O O . GLN A 1 123 ? 10.220 1.245 -2.199 1.00 86.69 123 GLN A O 1
ATOM 992 N N . ALA A 1 124 ? 10.496 1.415 -4.413 1.00 88.31 124 ALA A N 1
ATOM 993 C CA . ALA A 1 124 ? 9.483 0.410 -4.733 1.00 88.31 124 ALA A CA 1
ATOM 994 C C . ALA A 1 124 ? 9.869 -1.003 -4.260 1.00 88.31 124 ALA A C 1
ATOM 996 O O . ALA A 1 124 ? 9.019 -1.722 -3.737 1.00 88.31 124 ALA A O 1
ATOM 997 N N . LEU A 1 125 ? 11.139 -1.400 -4.397 1.00 84.06 125 LEU A N 1
ATOM 998 C CA . LEU A 1 125 ? 11.638 -2.708 -3.949 1.00 84.06 125 LEU A CA 1
ATOM 999 C C . LEU A 1 125 ? 11.511 -2.898 -2.438 1.00 84.06 125 LEU A C 1
ATOM 1001 O O . LEU A 1 125 ? 11.135 -3.972 -1.978 1.00 84.06 125 LEU A O 1
ATOM 1005 N N . SER A 1 126 ? 11.785 -1.856 -1.665 1.00 86.00 126 SER A N 1
ATOM 1006 C CA . SER A 1 126 ? 11.668 -1.915 -0.205 1.00 86.00 126 SER A CA 1
ATOM 1007 C C . SER A 1 126 ? 10.210 -1.967 0.271 1.00 86.00 126 SER A C 1
ATOM 1009 O O . SER A 1 126 ? 9.941 -2.537 1.324 1.00 86.00 126 SER A O 1
ATOM 1011 N N . VAL A 1 127 ? 9.251 -1.414 -0.485 1.00 89.25 127 VAL A N 1
ATOM 1012 C CA . VAL A 1 127 ? 7.814 -1.653 -0.230 1.00 89.25 127 VAL A CA 1
ATOM 1013 C C . VAL A 1 127 ? 7.441 -3.077 -0.641 1.00 89.25 127 VAL A C 1
ATOM 1015 O O . VAL A 1 127 ? 6.782 -3.790 0.112 1.00 89.25 127 VAL A O 1
ATOM 1018 N N . LEU A 1 128 ? 7.907 -3.524 -1.811 1.00 87.56 128 LEU A N 1
ATOM 1019 C CA . LEU A 1 128 ? 7.651 -4.869 -2.325 1.00 87.56 128 LEU A CA 1
ATOM 1020 C C . LEU A 1 128 ? 8.118 -5.944 -1.337 1.00 87.56 128 LEU A C 1
ATOM 1022 O O . LEU A 1 128 ? 7.422 -6.939 -1.151 1.00 87.56 128 LEU A O 1
ATOM 1026 N N . TRP A 1 129 ? 9.242 -5.716 -0.654 1.00 83.00 129 TRP A N 1
ATOM 1027 C CA . TRP A 1 129 ? 9.751 -6.606 0.387 1.00 83.00 129 TRP A CA 1
ATOM 1028 C C . TRP A 1 129 ? 8.762 -6.833 1.539 1.00 83.00 129 TRP A C 1
ATOM 1030 O O . TRP A 1 129 ? 8.639 -7.956 2.016 1.00 83.00 129 TRP A O 1
ATOM 1040 N N . GLN A 1 130 ? 8.021 -5.804 1.960 1.00 85.62 130 GLN A N 1
ATOM 1041 C CA . GLN A 1 130 ? 7.009 -5.924 3.020 1.00 85.62 130 GLN A CA 1
ATOM 1042 C C . GLN A 1 130 ? 5.767 -6.689 2.543 1.00 85.62 130 GLN A C 1
ATOM 1044 O O . GLN A 1 130 ? 5.110 -7.371 3.323 1.00 85.62 130 GLN A O 1
ATOM 1049 N N . VAL A 1 131 ? 5.459 -6.606 1.246 1.00 88.19 131 VAL A N 1
ATOM 1050 C CA . VAL A 1 131 ? 4.268 -7.226 0.654 1.00 88.19 131 VAL A CA 1
ATOM 1051 C C . VAL A 1 131 ? 4.487 -8.707 0.338 1.00 88.19 131 VAL A C 1
ATOM 1053 O O . VAL A 1 131 ? 3.579 -9.507 0.552 1.00 88.19 131 VAL A O 1
ATOM 1056 N N . VAL A 1 132 ? 5.674 -9.093 -0.149 1.00 84.50 132 VAL A N 1
ATOM 1057 C CA . VAL A 1 132 ? 5.984 -10.464 -0.613 1.00 84.50 132 VAL A CA 1
ATOM 1058 C C . VAL A 1 132 ? 5.609 -11.563 0.394 1.00 84.50 132 VAL A C 1
ATOM 1060 O O . VAL A 1 132 ? 5.000 -12.537 -0.044 1.00 84.50 132 VAL A O 1
ATOM 1063 N N . PRO A 1 133 ? 5.893 -11.445 1.709 1.00 82.50 133 PRO A N 1
ATOM 1064 C CA . PRO A 1 133 ? 5.505 -12.464 2.687 1.00 82.50 133 PRO A CA 1
ATOM 1065 C C . PRO A 1 133 ? 3.993 -12.711 2.768 1.00 82.50 133 PRO A C 1
ATOM 1067 O O . PRO A 1 133 ? 3.580 -13.812 3.111 1.00 82.50 133 PRO A O 1
ATOM 1070 N N . SER A 1 134 ? 3.177 -11.709 2.427 1.00 83.25 134 SER A N 1
ATOM 1071 C CA . SER A 1 134 ? 1.710 -11.800 2.439 1.00 83.25 134 SER A CA 1
ATOM 1072 C C . SER A 1 134 ? 1.128 -12.358 1.130 1.00 83.25 134 SER A C 1
ATOM 1074 O O . SER A 1 134 ? -0.085 -12.522 1.003 1.00 83.25 134 SER A O 1
ATOM 1076 N N . VAL A 1 135 ? 1.968 -12.640 0.126 1.00 81.12 135 VAL A N 1
ATOM 1077 C CA . VAL A 1 135 ? 1.538 -13.165 -1.174 1.00 81.12 135 VAL A CA 1
ATOM 1078 C C . VAL A 1 135 ? 1.657 -14.689 -1.186 1.00 81.12 135 VAL A C 1
ATOM 1080 O O . VAL A 1 135 ? 2.743 -15.254 -1.319 1.00 81.12 135 VAL A O 1
ATOM 1083 N N . ASN A 1 136 ? 0.518 -15.376 -1.102 1.00 70.19 136 ASN A N 1
ATOM 1084 C CA . ASN A 1 136 ? 0.480 -16.835 -1.169 1.00 70.19 136 ASN A CA 1
ATOM 1085 C C . ASN A 1 136 ? 0.964 -17.346 -2.539 1.00 70.19 136 ASN A C 1
ATOM 1087 O O . ASN A 1 136 ? 0.499 -16.903 -3.589 1.00 70.19 136 ASN A O 1
ATOM 1091 N N . GLY A 1 137 ? 1.883 -18.316 -2.530 1.00 62.84 137 GLY A N 1
ATOM 1092 C CA . GLY A 1 137 ? 2.350 -19.001 -3.741 1.00 62.84 137 GLY A CA 1
ATOM 1093 C C . GLY A 1 137 ? 3.464 -18.298 -4.526 1.00 62.84 137 GLY A C 1
ATOM 1094 O O . GLY A 1 137 ? 3.850 -18.807 -5.577 1.00 62.84 137 GLY A O 1
ATOM 1095 N N . ILE A 1 138 ? 4.013 -17.182 -4.032 1.00 62.69 138 ILE A N 1
ATOM 1096 C CA . ILE A 1 138 ? 5.209 -16.546 -4.605 1.00 62.69 138 ILE A CA 1
ATOM 1097 C C . ILE A 1 138 ? 6.330 -16.586 -3.574 1.00 62.69 138 ILE A C 1
ATOM 1099 O O . ILE A 1 138 ? 6.247 -15.955 -2.524 1.00 62.69 138 ILE A O 1
ATOM 1103 N N . TYR A 1 139 ? 7.413 -17.301 -3.877 1.00 62.12 139 TYR A N 1
ATOM 1104 C CA . TYR A 1 139 ? 8.596 -17.267 -3.027 1.00 62.12 139 TYR A CA 1
ATOM 1105 C C . TYR A 1 139 ? 9.533 -16.146 -3.471 1.00 62.12 139 TYR A C 1
ATOM 1107 O O . TYR A 1 139 ? 9.661 -15.832 -4.655 1.00 62.12 139 TYR A O 1
ATOM 1115 N N . PHE A 1 140 ? 10.294 -15.596 -2.527 1.00 62.22 140 PHE A N 1
ATOM 1116 C CA . PHE A 1 140 ? 11.280 -14.551 -2.808 1.00 62.22 140 PHE A CA 1
ATOM 1117 C C . PHE A 1 140 ? 12.298 -14.940 -3.908 1.00 62.22 140 PHE A C 1
ATOM 1119 O O . PHE A 1 140 ? 12.760 -14.103 -4.687 1.00 62.22 140 PHE A O 1
ATOM 1126 N N . LYS A 1 141 ? 12.603 -16.238 -4.034 1.00 62.09 141 LYS A N 1
ATOM 1127 C CA . LYS A 1 1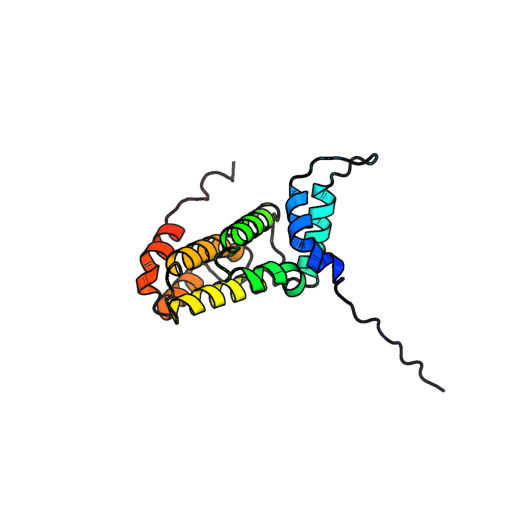41 ? 13.434 -16.792 -5.117 1.00 62.09 141 LYS A CA 1
ATOM 1128 C C . LYS A 1 141 ? 12.821 -16.591 -6.513 1.00 62.09 141 LYS A C 1
ATOM 1130 O O . LYS A 1 141 ? 13.565 -16.319 -7.455 1.00 62.09 141 LYS A O 1
ATOM 1135 N N . ASP A 1 142 ? 11.497 -16.665 -6.638 1.00 66.44 142 ASP A N 1
ATOM 1136 C CA . ASP A 1 142 ? 10.773 -16.527 -7.907 1.00 66.44 142 ASP A CA 1
ATOM 1137 C C . ASP A 1 142 ? 10.717 -15.050 -8.327 1.00 66.44 142 ASP A C 1
ATOM 1139 O O . ASP A 1 142 ? 10.864 -14.720 -9.508 1.00 66.44 142 ASP A O 1
ATOM 1143 N N . LEU A 1 143 ? 10.635 -14.140 -7.348 1.00 65.81 143 LEU A N 1
ATOM 1144 C CA . LEU A 1 143 ? 10.788 -12.701 -7.569 1.00 65.81 143 LEU A CA 1
ATOM 1145 C C . LEU A 1 143 ? 12.200 -12.362 -8.065 1.00 65.81 143 LEU A C 1
ATOM 1147 O O . LEU A 1 143 ? 12.350 -11.715 -9.102 1.00 65.81 143 LEU A O 1
ATOM 1151 N N . LYS A 1 144 ? 13.243 -12.856 -7.384 1.00 64.06 144 LYS A N 1
ATOM 1152 C CA . LYS A 1 144 ? 14.637 -12.693 -7.834 1.00 64.06 144 LYS A CA 1
ATOM 1153 C C . LYS A 1 144 ? 14.836 -13.229 -9.252 1.00 64.06 144 LYS A C 1
ATOM 1155 O O . LYS A 1 144 ? 15.524 -12.599 -10.053 1.00 64.06 144 LYS A O 1
ATOM 1160 N N . GLN A 1 145 ? 14.231 -14.370 -9.584 1.00 64.00 145 GLN A N 1
ATOM 1161 C CA . GLN A 1 145 ? 14.298 -14.935 -10.930 1.00 64.00 145 GLN A CA 1
ATOM 1162 C C . GLN A 1 145 ? 13.584 -14.055 -11.966 1.00 64.00 145 GLN A C 1
ATOM 1164 O O . GLN A 1 145 ? 14.132 -13.842 -13.048 1.00 64.00 145 GLN A O 1
ATOM 1169 N N . THR A 1 146 ? 12.405 -13.528 -11.638 1.00 66.38 146 THR A N 1
ATOM 1170 C CA . THR A 1 146 ? 11.641 -12.619 -12.508 1.00 66.38 146 THR A CA 1
ATOM 1171 C C . THR A 1 146 ? 12.439 -11.346 -12.792 1.00 66.38 146 THR A C 1
ATOM 1173 O O . THR A 1 146 ? 12.653 -11.001 -13.951 1.00 66.38 146 THR A O 1
ATOM 1176 N N . LEU A 1 147 ? 13.005 -10.720 -11.758 1.00 64.44 147 LEU A N 1
ATOM 1177 C CA . LEU A 1 147 ? 13.830 -9.515 -11.907 1.00 64.44 147 LEU A CA 1
ATOM 1178 C C . LEU A 1 147 ? 15.138 -9.780 -12.676 1.00 64.44 147 LEU A C 1
ATOM 1180 O O . LEU A 1 147 ? 15.597 -8.924 -13.428 1.00 64.44 147 LEU A O 1
ATOM 1184 N N . ARG A 1 148 ? 15.738 -10.972 -12.540 1.00 61.81 148 ARG A N 1
ATOM 1185 C CA . ARG A 1 148 ? 16.933 -11.366 -13.314 1.00 61.81 148 ARG A CA 1
ATOM 1186 C C . ARG A 1 148 ? 16.634 -11.591 -14.798 1.00 61.81 148 ARG A C 1
ATOM 1188 O O . ARG A 1 148 ? 17.460 -11.231 -15.632 1.00 61.81 148 ARG A O 1
ATOM 1195 N N . LYS A 1 149 ? 15.487 -12.190 -15.137 1.00 59.97 149 LYS A N 1
ATOM 1196 C CA . LYS A 1 149 ? 15.088 -12.432 -16.537 1.00 59.97 149 LYS A CA 1
ATOM 1197 C C . LYS A 1 149 ? 14.814 -11.132 -17.299 1.00 59.97 149 LYS A C 1
ATOM 1199 O O . LYS A 1 149 ? 15.119 -11.063 -18.483 1.00 59.97 149 LYS A O 1
ATOM 1204 N N . GLU A 1 150 ? 14.322 -10.102 -16.615 1.00 57.16 150 GLU A N 1
ATOM 1205 C CA . GLU A 1 150 ? 13.987 -8.789 -17.193 1.00 57.16 150 GLU A CA 1
ATOM 1206 C C . GLU A 1 150 ? 15.197 -7.844 -17.376 1.00 57.16 150 GLU A C 1
ATOM 1208 O O . GLU A 1 150 ? 15.026 -6.650 -17.601 1.00 57.16 150 GLU A O 1
ATOM 1213 N N . GLN A 1 151 ? 16.434 -8.351 -17.301 1.00 52.62 151 GLN A N 1
ATOM 1214 C CA . GLN A 1 151 ? 17.668 -7.567 -17.480 1.00 52.62 151 GLN A CA 1
ATOM 1215 C C . GLN A 1 151 ? 17.820 -6.369 -16.523 1.00 52.62 151 GLN A C 1
ATOM 1217 O O . GLN A 1 151 ? 18.421 -5.348 -16.869 1.00 52.62 151 GLN A O 1
ATOM 1222 N N . CYS A 1 152 ? 17.381 -6.511 -15.269 1.00 55.81 152 CYS A N 1
ATOM 1223 C CA . CYS A 1 152 ? 17.642 -5.542 -14.197 1.00 55.81 152 CYS A CA 1
ATOM 1224 C C . CYS A 1 152 ? 19.132 -5.447 -13.789 1.00 55.81 152 CYS A C 1
ATOM 1226 O O . CYS A 1 152 ? 19.431 -5.008 -12.684 1.00 55.81 152 CYS A O 1
ATOM 1228 N N . ASP A 1 153 ? 20.094 -5.834 -14.634 1.00 51.78 153 ASP A N 1
ATOM 1229 C CA . ASP A 1 153 ? 21.525 -5.910 -14.300 1.00 51.78 153 ASP A CA 1
ATOM 1230 C C . ASP A 1 153 ? 22.120 -4.562 -13.881 1.00 51.78 153 ASP A C 1
ATOM 1232 O O . ASP A 1 153 ? 22.979 -4.508 -13.003 1.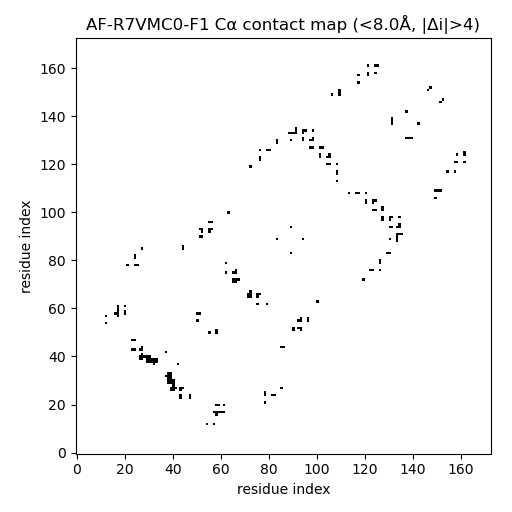00 51.78 153 ASP A O 1
ATOM 1236 N N . ARG A 1 154 ? 21.599 -3.457 -14.431 1.00 52.59 154 ARG A N 1
ATOM 1237 C CA . ARG A 1 154 ? 21.943 -2.091 -13.996 1.00 52.59 154 ARG A CA 1
ATOM 1238 C C . ARG A 1 154 ? 21.472 -1.775 -12.575 1.00 52.59 154 ARG A C 1
ATOM 1240 O O . ARG A 1 154 ? 22.126 -1.012 -11.874 1.00 52.59 154 ARG A O 1
ATOM 1247 N N . MET A 1 155 ? 20.369 -2.391 -12.161 1.00 56.22 155 MET A N 1
ATOM 1248 C CA . MET A 1 155 ? 19.722 -2.222 -10.861 1.00 56.22 155 MET A CA 1
ATOM 1249 C C . MET A 1 155 ? 20.095 -3.332 -9.867 1.00 56.22 155 MET A C 1
ATOM 1251 O O . MET A 1 155 ? 19.686 -3.302 -8.709 1.00 56.22 155 MET A O 1
ATOM 1255 N N . ARG A 1 156 ? 20.892 -4.313 -10.312 1.00 53.09 156 ARG A N 1
ATOM 1256 C CA . ARG A 1 156 ? 21.280 -5.493 -9.537 1.00 53.09 156 ARG A CA 1
ATOM 1257 C C . ARG A 1 156 ? 21.925 -5.118 -8.210 1.00 53.09 156 ARG A C 1
ATOM 1259 O O . ARG A 1 156 ? 21.594 -5.739 -7.217 1.00 53.09 156 ARG A O 1
ATOM 1266 N N . ARG A 1 157 ? 22.756 -4.068 -8.182 1.00 55.62 157 ARG A N 1
ATOM 1267 C CA . ARG A 1 157 ? 23.347 -3.562 -6.933 1.00 55.62 157 ARG A CA 1
ATOM 1268 C C . ARG A 1 157 ? 22.286 -3.161 -5.916 1.00 55.62 157 ARG A C 1
ATOM 1270 O O . ARG A 1 157 ? 22.336 -3.645 -4.809 1.00 55.62 157 ARG A O 1
ATOM 1277 N N . VAL A 1 158 ? 21.273 -2.395 -6.310 1.00 60.16 158 VAL A N 1
ATOM 1278 C CA . VAL A 1 158 ? 20.204 -1.986 -5.385 1.00 60.16 158 VAL A CA 1
ATOM 1279 C C . VAL A 1 158 ? 19.324 -3.167 -4.974 1.00 60.16 158 VAL A C 1
ATOM 1281 O O . VAL A 1 158 ? 18.912 -3.255 -3.827 1.00 60.16 158 VAL A O 1
ATOM 1284 N N . ILE A 1 159 ? 19.050 -4.103 -5.889 1.00 59.69 159 ILE A N 1
ATOM 1285 C CA . ILE A 1 159 ? 18.307 -5.331 -5.563 1.00 59.69 159 ILE A CA 1
ATOM 1286 C C . ILE A 1 159 ? 19.089 -6.191 -4.563 1.00 59.69 159 ILE A C 1
ATOM 1288 O O . ILE A 1 159 ? 18.492 -6.744 -3.642 1.00 59.69 159 ILE A O 1
ATOM 1292 N N . ASP A 1 160 ? 20.400 -6.323 -4.755 1.00 60.00 160 ASP A N 1
ATOM 1293 C CA . ASP A 1 160 ? 21.276 -7.097 -3.881 1.00 60.00 160 ASP A CA 1
ATOM 1294 C C . ASP A 1 160 ? 21.505 -6.374 -2.543 1.00 60.00 160 ASP A C 1
ATOM 1296 O O . ASP A 1 160 ? 21.448 -7.039 -1.515 1.00 60.00 160 ASP A O 1
ATOM 1300 N N . ASP A 1 161 ? 21.659 -5.046 -2.527 1.00 58.31 161 ASP A N 1
ATOM 1301 C CA . ASP A 1 161 ? 21.781 -4.212 -1.320 1.00 58.31 161 ASP A CA 1
ATOM 1302 C C . ASP A 1 161 ? 20.505 -4.310 -0.469 1.00 58.31 161 ASP A C 1
ATOM 1304 O O . ASP A 1 161 ? 20.562 -4.712 0.690 1.00 58.31 161 ASP A O 1
ATOM 1308 N N . VAL A 1 162 ? 19.325 -4.095 -1.062 1.00 58.66 162 VAL A N 1
ATOM 1309 C CA . VAL A 1 162 ? 18.034 -4.263 -0.362 1.00 58.66 162 VAL A CA 1
ATOM 1310 C C . VAL A 1 162 ? 17.827 -5.708 0.108 1.00 58.66 162 VAL A C 1
ATOM 1312 O O . VAL A 1 162 ? 17.201 -5.943 1.136 1.00 58.66 162 VAL A O 1
ATOM 1315 N N . ALA A 1 163 ? 18.350 -6.700 -0.620 1.00 52.62 163 ALA A N 1
ATOM 1316 C CA . ALA A 1 163 ? 18.259 -8.105 -0.224 1.00 52.62 163 ALA A CA 1
ATOM 1317 C C . ALA A 1 163 ? 19.341 -8.550 0.777 1.00 52.62 163 ALA A C 1
ATOM 1319 O O . ALA A 1 163 ? 19.271 -9.690 1.247 1.00 52.62 163 ALA A O 1
ATOM 1320 N N . SER A 1 164 ? 20.350 -7.718 1.047 1.00 50.59 164 SER A N 1
ATOM 1321 C CA . SER A 1 164 ? 21.449 -7.999 1.980 1.00 50.59 164 SER A CA 1
ATOM 1322 C C . SER A 1 164 ? 21.391 -7.147 3.245 1.00 50.59 164 SER A C 1
ATOM 1324 O O . SER A 1 164 ? 21.994 -7.538 4.244 1.00 50.59 164 SER A O 1
ATOM 1326 N N . GLU A 1 165 ? 20.616 -6.060 3.256 1.00 40.72 165 GLU A N 1
ATOM 1327 C CA . GLU A 1 165 ? 20.270 -5.356 4.485 1.00 40.72 165 GLU A CA 1
ATOM 1328 C C . GLU A 1 165 ? 19.436 -6.258 5.412 1.00 40.72 165 GLU A C 1
ATOM 1330 O O . GLU A 1 165 ? 18.328 -6.678 5.062 1.00 40.72 165 GLU A O 1
ATOM 1335 N N . PRO A 1 166 ? 19.915 -6.539 6.635 1.00 40.28 166 PRO A N 1
ATOM 1336 C CA . PRO A 1 166 ? 19.144 -7.246 7.634 1.00 40.28 166 PRO A CA 1
ATOM 1337 C C . PRO A 1 166 ? 18.219 -6.241 8.330 1.00 40.28 166 PRO A C 1
ATOM 1339 O O . PRO A 1 166 ? 18.328 -6.014 9.532 1.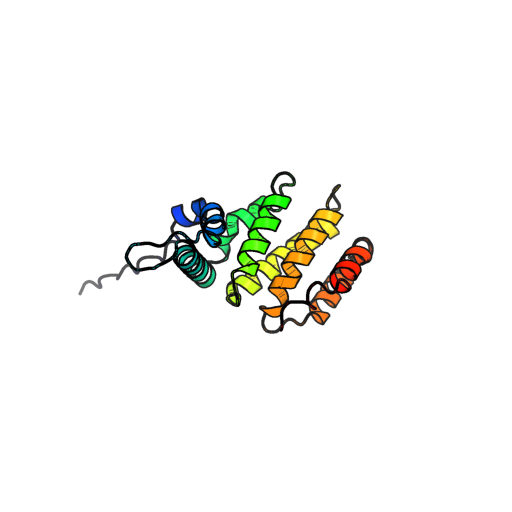00 40.28 166 PRO A O 1
ATOM 1342 N N . PHE A 1 167 ? 17.272 -5.641 7.603 1.00 42.53 167 PHE A N 1
ATOM 1343 C CA . PHE A 1 167 ? 16.254 -4.766 8.208 1.00 42.53 167 PHE A CA 1
ATOM 1344 C C . PHE A 1 167 ? 15.192 -5.542 9.016 1.00 42.53 167 PHE A C 1
ATOM 1346 O O . PHE A 1 167 ? 14.140 -5.015 9.360 1.00 42.53 167 PHE A O 1
ATOM 1353 N N . CYS A 1 168 ? 15.472 -6.807 9.343 1.00 37.44 168 CYS A N 1
ATOM 1354 C CA . CYS A 1 168 ? 14.607 -7.681 10.120 1.00 37.44 168 CYS A CA 1
ATOM 1355 C C . CYS A 1 168 ? 15.424 -8.659 10.987 1.00 37.44 168 CYS A C 1
ATOM 1357 O O . CYS A 1 168 ? 15.241 -9.870 10.912 1.00 37.44 168 CYS A O 1
ATOM 1359 N N . THR A 1 169 ? 16.338 -8.139 11.815 1.00 31.89 169 THR A N 1
ATOM 1360 C CA . THR A 1 169 ? 16.879 -8.894 12.973 1.00 31.89 169 THR A CA 1
ATOM 1361 C C . THR A 1 169 ? 16.505 -8.261 14.314 1.00 31.89 169 THR A C 1
ATOM 1363 O O . THR A 1 169 ? 17.125 -8.556 15.328 1.00 31.89 169 THR A O 1
ATOM 1366 N N . SER A 1 170 ? 15.506 -7.372 14.348 1.00 32.25 170 SER A N 1
ATOM 1367 C CA . SER A 1 170 ? 15.182 -6.621 15.570 1.00 32.25 170 SER A CA 1
ATOM 1368 C C . SER A 1 170 ? 13.694 -6.460 15.859 1.00 32.25 170 SER A C 1
ATOM 1370 O O . SER A 1 170 ? 13.354 -5.548 16.595 1.00 32.25 170 SER A O 1
ATOM 1372 N N . ILE A 1 171 ? 12.806 -7.303 15.317 1.00 41.03 171 ILE A N 1
ATOM 1373 C CA . ILE A 1 171 ? 11.412 -7.390 15.797 1.00 41.03 171 ILE A CA 1
ATOM 1374 C C . ILE A 1 171 ? 10.947 -8.852 15.727 1.00 41.03 171 ILE A C 1
ATOM 1376 O O . ILE A 1 171 ? 10.157 -9.238 14.868 1.00 41.03 171 ILE A O 1
ATOM 1380 N N . GLN A 1 172 ? 11.501 -9.690 16.604 1.00 31.48 172 GLN A N 1
ATOM 1381 C CA . GLN A 1 172 ? 10.849 -10.934 17.026 1.00 31.48 172 GLN A CA 1
ATOM 1382 C C . GLN A 1 172 ? 11.309 -11.414 18.416 1.00 31.48 172 GLN A C 1
ATOM 1384 O O . GLN A 1 172 ? 11.306 -12.614 18.684 1.00 31.48 172 GLN A O 1
ATOM 1389 N N . GLU A 1 173 ? 11.655 -10.480 19.307 1.00 30.42 173 GLU A N 1
ATOM 1390 C CA . GLU A 1 173 ? 11.748 -10.733 20.753 1.00 30.42 173 GLU A CA 1
ATOM 1391 C C . GLU A 1 173 ? 10.792 -9.809 21.508 1.00 30.42 173 GLU A C 1
ATOM 1393 O O . GLU A 1 173 ? 10.719 -8.616 21.131 1.00 30.42 173 GLU A O 1
#

Sequence (173 aa):
MHSHHMQVAQHFFPSSICAAALPIIHLLEDLEVNLDGVAVSEVAEKVIWNCLVEEPTLFLRTFLEKITQRDKQEELIFLLRKLLYHLRELPAQTAHCLFNYLVGFIMFYVRSPAEGGTEAVGQALSVLWQVVPSVNGIYFKDLKQTLRKEQCDRMRRVIDDVASEPFCTSIQE

pLDDT: mean 79.34, std 17.84, range [30.42, 97.38]

Secondary structure (DSSP, 8-state):
-----------PPPHHHHHHHHHHHHGGG---B-TTS-BHHHHHHHHHHHHHHH-HHHHSHHHHHHTTSHHHHHHHHHHHHHHHHH-SS--HHHHHHHHHHHHHHHHHHHHS--TTHHHHHHHHHHHHHHHGGGSTT--HHHHHHHHHHTTGGGTHHHHHHHHH--TTSSS--